Protein AF-A0A453EN58-F1 (afdb_monomer)

InterPro domains:
  IPR001752 Kinesin motor domain [PS50067] (98-154)
  IPR027417 P-loop containing nucleoside triphosphate hydrolase [SSF52540] (59-152)
  IPR027640 Kinesin-like protein [PTHR47972] (46-151)
  IPR031852 Spindle pole body-associated protein Vik1/Cik1, microtubule binding domain [PF16796] (79-151)
  IPR036961 Kinesin motor domain superfamily [G3DSA:3.40.850.10] (40-152)

Mean predicted aligned error: 18.23 Å

Solvent-accessible surface area (backbone atoms only — not comparable to full-atom values): 9858 Å² total; per-residue (Å²): 137,84,81,84,73,52,69,68,59,54,53,58,55,53,65,78,73,59,93,78,70,56,72,69,58,57,52,53,53,49,53,53,50,61,72,69,50,83,80,79,82,85,84,85,83,93,74,92,77,81,88,87,76,90,73,73,66,63,58,52,52,53,50,52,52,50,52,53,50,51,52,52,52,52,52,51,51,52,50,51,51,51,49,55,52,50,51,54,50,49,54,51,44,62,74,67,66,63,89,81,49,73,45,76,48,76,63,76,57,91,89,50,74,85,62,71,84,37,58,51,66,92,55,57,31,41,44,37,37,51,80,48,100,90,40,71,47,79,46,80,39,77,35,47,36,52,54,86,56,76,84,78,85,130

Radius of gyration: 31.26 Å; Cα contacts (8 Å, |Δi|>4): 83; chains: 1; bounding box: 65×45×83 Å

Organism: Aegilops tauschii subsp. strangulata (NCBI:txid200361)

Sequence (154 aa):
GKTMQSLPDTLSSLKGFNKYLTPGWIESVSHILKELTPTKPHKVMEEDTQNVFECHDTELDIKVAKIQDEMVSLGAQLKQKTLQKRESLNNYLDLKGSIRVFCRMRPFNHEESYSSRTMFTLDESNVFLKVAETKTKQYKFDKVFDPCSTQGIS

Structure (mmCIF, N/CA/C/O backbone):
data_AF-A0A453EN58-F1
#
_entry.id   AF-A0A453EN58-F1
#
loop_
_atom_site.group_PDB
_atom_site.id
_atom_site.type_symbol
_atom_site.label_atom_id
_atom_site.label_alt_id
_atom_site.label_comp_id
_atom_site.label_asym_id
_atom_site.label_entity_id
_atom_site.label_seq_id
_atom_site.pdbx_PDB_ins_code
_atom_site.Cartn_x
_atom_site.Cartn_y
_atom_site.Cartn_z
_atom_site.occupancy
_atom_site.B_iso_or_equiv
_atom_site.auth_seq_id
_atom_site.auth_comp_id
_atom_site.auth_asym_id
_atom_site.auth_atom_id
_atom_site.pdbx_PDB_model_num
ATOM 1 N N . GLY A 1 1 ? -5.927 -32.839 36.187 1.00 37.47 1 GLY A N 1
ATOM 2 C CA . GLY A 1 1 ? -6.789 -31.646 36.261 1.00 37.47 1 GLY A CA 1
ATOM 3 C C . GLY A 1 1 ? -6.182 -30.676 37.246 1.00 37.47 1 GLY A C 1
ATOM 4 O O . GLY A 1 1 ? -5.875 -31.095 38.351 1.00 37.47 1 GLY A O 1
ATOM 5 N N . LYS A 1 2 ? -5.932 -29.427 36.843 1.00 46.84 2 LYS A N 1
ATOM 6 C CA . LYS A 1 2 ? -5.497 -28.369 37.765 1.00 46.84 2 LYS A CA 1
ATOM 7 C C . LYS A 1 2 ? -6.765 -27.725 38.328 1.00 46.84 2 LYS A C 1
ATOM 9 O O . LYS A 1 2 ? -7.562 -27.200 37.561 1.00 46.84 2 LYS A O 1
ATOM 14 N N . THR A 1 3 ? -6.986 -27.849 39.632 1.00 52.31 3 THR A N 1
ATOM 15 C CA . THR A 1 3 ? -8.090 -27.207 40.358 1.00 52.31 3 THR A CA 1
ATOM 16 C C . THR A 1 3 ? -8.008 -25.693 40.176 1.00 52.31 3 THR A C 1
ATOM 18 O O . THR A 1 3 ? -6.974 -25.103 40.492 1.00 52.31 3 THR A O 1
ATOM 21 N N . MET A 1 4 ? -9.071 -25.074 39.656 1.00 44.47 4 MET A N 1
ATOM 22 C CA . MET A 1 4 ? -9.197 -23.618 39.595 1.00 44.47 4 MET A CA 1
ATOM 23 C C . MET A 1 4 ? -9.309 -23.089 41.027 1.00 44.47 4 MET A C 1
ATOM 25 O O . MET A 1 4 ? -10.345 -23.240 41.665 1.00 44.47 4 MET A O 1
ATOM 29 N N . GLN A 1 5 ? -8.217 -22.548 41.558 1.00 63.38 5 GLN A N 1
ATOM 30 C CA . GLN A 1 5 ? -8.222 -21.863 42.850 1.00 63.38 5 GLN A CA 1
ATOM 31 C C . GLN A 1 5 ? -9.006 -20.558 42.690 1.00 63.38 5 GLN A C 1
ATOM 33 O O . GLN A 1 5 ? -8.819 -19.847 41.698 1.00 63.38 5 GLN A O 1
ATOM 38 N N . SER A 1 6 ? -9.900 -20.253 43.633 1.00 77.69 6 SER A N 1
ATOM 39 C CA . SER A 1 6 ? -10.634 -18.993 43.595 1.00 77.69 6 SER A CA 1
ATOM 40 C C . SER A 1 6 ? -9.663 -17.827 43.838 1.00 77.69 6 SER A C 1
ATOM 42 O O . SER A 1 6 ? -8.651 -17.960 44.539 1.00 77.69 6 SER A O 1
ATOM 44 N N . LEU A 1 7 ? -9.924 -16.678 43.210 1.00 74.94 7 LEU A N 1
ATOM 45 C CA . LEU A 1 7 ? -9.085 -15.484 43.355 1.00 74.94 7 LEU A CA 1
ATOM 46 C C . LEU A 1 7 ? -8.895 -15.074 44.839 1.00 74.94 7 LEU A C 1
ATOM 48 O O . LEU A 1 7 ? -7.751 -14.806 45.218 1.00 74.94 7 LEU A O 1
ATOM 52 N N . PRO A 1 8 ? -9.933 -15.107 45.706 1.00 78.25 8 PRO A N 1
ATOM 53 C CA . PRO A 1 8 ? -9.776 -14.855 47.142 1.00 78.25 8 PRO A CA 1
ATOM 54 C C . PRO A 1 8 ? -8.807 -15.812 47.852 1.00 78.25 8 PRO A C 1
ATOM 56 O O . PRO A 1 8 ? -8.002 -15.370 48.676 1.00 78.25 8 PRO A O 1
ATOM 59 N N . ASP A 1 9 ? -8.828 -17.102 47.512 1.00 72.31 9 ASP A N 1
ATOM 60 C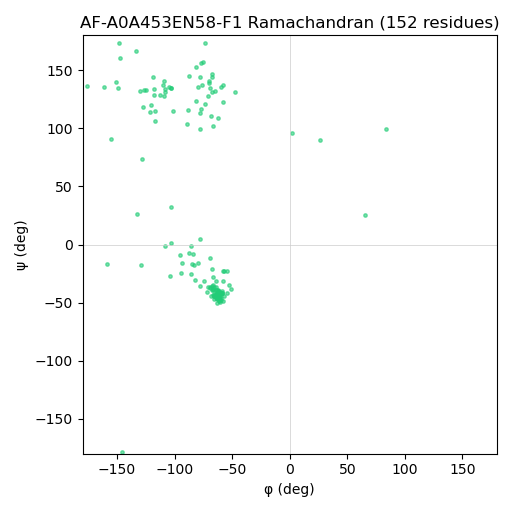 CA . ASP A 1 9 ? -7.943 -18.110 48.119 1.00 72.31 9 ASP A CA 1
ATOM 61 C C . ASP A 1 9 ? -6.483 -17.905 47.690 1.00 72.31 9 ASP A C 1
ATOM 63 O O . ASP A 1 9 ? -5.545 -18.036 48.486 1.00 72.31 9 ASP A O 1
ATOM 67 N N . THR A 1 10 ? -6.292 -17.505 46.430 1.00 78.81 10 THR A N 1
ATOM 68 C CA . THR A 1 10 ? -4.975 -17.196 45.858 1.00 78.81 10 THR A CA 1
ATOM 69 C C . THR A 1 1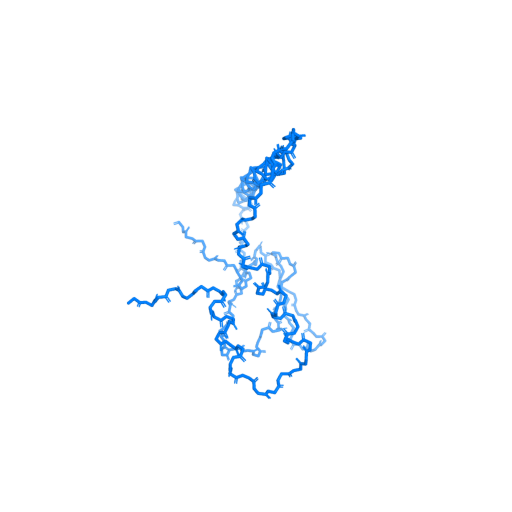0 ? -4.356 -15.972 46.539 1.00 78.81 10 THR A C 1
ATOM 71 O O . THR A 1 10 ? -3.189 -15.999 46.935 1.00 78.81 10 THR A O 1
ATOM 74 N N . LEU A 1 11 ? -5.148 -14.913 46.747 1.00 75.56 11 LEU A N 1
ATOM 75 C CA . LEU A 1 11 ? -4.719 -13.701 47.452 1.00 75.56 11 LEU A CA 1
ATOM 76 C C . LEU A 1 11 ? -4.451 -13.960 48.944 1.00 75.56 11 LEU A C 1
ATOM 78 O O . LEU A 1 11 ? -3.462 -13.467 49.490 1.00 75.56 11 LEU A O 1
ATOM 82 N N . SER A 1 12 ? -5.280 -14.782 49.591 1.00 73.69 12 SER A N 1
ATOM 83 C CA . SER A 1 12 ? -5.099 -15.176 50.996 1.00 73.69 12 SER A CA 1
ATOM 84 C C . SER A 1 12 ? -3.815 -15.981 51.207 1.00 73.69 12 SER A C 1
ATOM 86 O O . SER A 1 12 ? -3.092 -15.754 52.177 1.00 73.69 12 SER A O 1
ATOM 88 N N . SER A 1 13 ? -3.480 -16.863 50.263 1.00 73.75 13 SER A N 1
ATOM 89 C CA . SER A 1 13 ? -2.227 -17.626 50.278 1.00 73.75 13 SER A CA 1
ATOM 90 C C . SER A 1 13 ? -1.008 -16.717 50.090 1.00 73.75 13 SER A C 1
ATOM 92 O O . SER A 1 13 ? -0.003 -16.876 50.782 1.00 73.75 13 SER A O 1
ATOM 94 N N . LEU A 1 14 ? -1.106 -15.710 49.214 1.00 73.44 14 LEU A N 1
ATOM 95 C CA . LEU A 1 14 ? -0.028 -14.756 48.930 1.00 73.44 14 LEU A CA 1
ATOM 96 C C . LEU A 1 14 ? 0.344 -13.889 50.147 1.00 73.44 14 LEU A C 1
ATOM 98 O O . LEU A 1 14 ? 1.518 -13.553 50.326 1.00 73.44 14 LEU A O 1
ATOM 102 N N . LYS A 1 15 ? -0.626 -13.581 51.022 1.00 67.94 15 LYS A N 1
ATOM 103 C CA . LYS A 1 15 ? -0.401 -12.851 52.284 1.00 67.94 15 LYS A CA 1
ATOM 104 C C . LYS A 1 15 ? 0.609 -13.558 53.202 1.00 67.94 15 LYS A C 1
ATOM 106 O O . LYS A 1 15 ? 1.341 -12.886 53.921 1.00 67.94 15 LYS A O 1
ATOM 111 N N . GLY A 1 16 ? 0.678 -14.891 53.167 1.00 65.06 16 GLY A N 1
ATOM 112 C CA . GLY A 1 16 ? 1.574 -15.686 54.019 1.00 65.06 16 GLY A CA 1
ATOM 113 C C . GLY A 1 16 ? 3.035 -15.751 53.553 1.00 65.06 16 GLY A C 1
ATOM 114 O O . GLY A 1 16 ? 3.904 -16.124 54.338 1.00 65.06 16 GLY A O 1
ATOM 115 N N . PHE A 1 17 ? 3.328 -15.386 52.299 1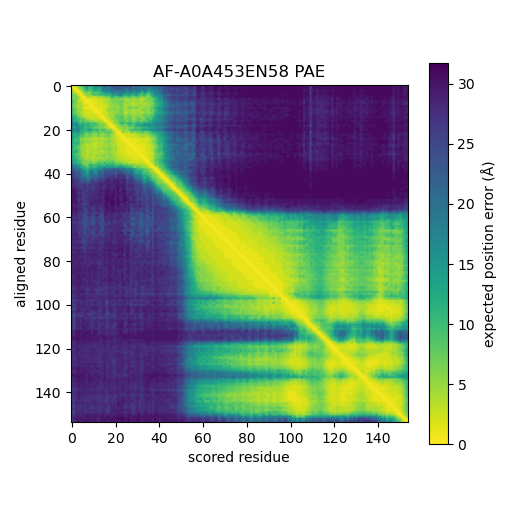.00 65.25 17 PHE A N 1
ATOM 116 C CA . PHE A 1 17 ? 4.650 -15.598 51.693 1.00 65.25 17 PHE A CA 1
ATOM 117 C C . PHE A 1 17 ? 5.609 -14.407 51.801 1.00 65.25 17 PHE A C 1
ATOM 119 O O . PHE A 1 17 ? 6.814 -14.583 51.623 1.00 65.25 17 PHE A O 1
ATOM 126 N N . ASN A 1 18 ? 5.122 -13.207 52.118 1.00 63.22 18 ASN A N 1
ATOM 127 C CA . ASN A 1 18 ? 5.914 -11.989 51.967 1.00 63.22 18 ASN A CA 1
ATOM 128 C C . ASN A 1 18 ? 6.175 -11.278 53.300 1.00 63.22 18 ASN A C 1
ATOM 130 O O . ASN A 1 18 ? 5.311 -10.615 53.865 1.00 63.22 18 ASN A O 1
ATOM 134 N N . LYS A 1 19 ? 7.420 -11.385 53.774 1.00 62.88 19 LYS A N 1
ATOM 135 C CA . LYS A 1 19 ? 7.885 -10.843 55.062 1.00 62.88 19 LYS A CA 1
ATOM 136 C C . LYS A 1 19 ? 8.333 -9.369 55.000 1.00 62.88 19 LYS A C 1
ATOM 138 O O . LYS A 1 19 ? 8.721 -8.825 56.026 1.00 62.88 19 LYS A O 1
ATOM 143 N N . TYR A 1 20 ? 8.292 -8.730 53.823 1.00 64.75 20 TYR A N 1
ATOM 144 C CA . TYR A 1 20 ? 8.903 -7.408 53.567 1.00 64.75 20 TYR A CA 1
ATOM 145 C C . TYR A 1 20 ? 7.985 -6.414 52.836 1.00 64.75 20 TYR A C 1
ATOM 147 O O . TYR A 1 20 ? 8.453 -5.539 52.111 1.00 64.75 20 TYR A O 1
ATOM 155 N N . LEU A 1 21 ? 6.669 -6.560 52.971 1.00 71.00 21 LEU A N 1
ATOM 156 C CA . LEU A 1 21 ? 5.719 -5.682 52.286 1.00 71.00 21 LEU A CA 1
ATOM 157 C C . LEU A 1 21 ? 5.591 -4.327 52.977 1.00 71.00 21 LEU A C 1
ATOM 159 O O . LEU A 1 21 ? 5.600 -4.232 54.204 1.00 71.00 21 LEU A O 1
ATOM 163 N N . THR A 1 22 ? 5.410 -3.279 52.174 1.00 75.50 22 THR A N 1
ATOM 164 C CA . THR A 1 22 ? 5.040 -1.958 52.676 1.00 75.50 22 THR A CA 1
ATOM 165 C C . THR A 1 22 ? 3.612 -1.997 53.243 1.00 75.50 22 THR A C 1
ATOM 167 O O . THR A 1 22 ? 2.747 -2.672 52.675 1.00 75.50 22 THR A O 1
ATOM 170 N N . PRO A 1 23 ? 3.316 -1.257 54.329 1.00 72.56 23 PRO A N 1
ATOM 171 C CA . PRO A 1 23 ? 1.980 -1.224 54.934 1.00 72.56 23 PRO A CA 1
ATOM 172 C C . PRO A 1 23 ? 0.856 -0.903 53.934 1.00 72.56 23 PRO A C 1
ATOM 174 O O . PRO A 1 23 ? -0.217 -1.494 54.001 1.00 72.56 23 PRO A O 1
ATOM 177 N N . GLY A 1 24 ? 1.128 -0.047 52.940 1.00 75.94 24 GLY A N 1
ATOM 178 C CA . GLY A 1 24 ? 0.154 0.322 51.905 1.00 75.94 24 GLY A CA 1
ATOM 179 C C . GLY A 1 24 ? -0.247 -0.821 50.962 1.00 75.94 24 GLY A C 1
ATOM 180 O O . GLY A 1 24 ? -1.374 -0.841 50.466 1.00 75.94 24 GLY A O 1
ATOM 181 N N . TRP A 1 25 ? 0.628 -1.808 50.740 1.00 81.25 25 TRP A N 1
ATOM 182 C CA . TRP A 1 25 ? 0.275 -2.987 49.944 1.00 81.25 25 TRP A CA 1
ATOM 183 C C . TRP A 1 25 ? -0.691 -3.901 50.704 1.00 81.25 25 TRP A C 1
ATOM 185 O O . TRP A 1 25 ? -1.659 -4.396 50.130 1.00 81.25 25 TRP A O 1
ATOM 195 N N . ILE A 1 26 ? -0.464 -4.078 52.009 1.00 79.81 26 ILE A N 1
ATOM 196 C CA . ILE A 1 26 ? -1.323 -4.893 52.881 1.00 79.81 26 ILE A CA 1
ATOM 197 C C . ILE A 1 26 ? -2.725 -4.278 52.971 1.00 79.81 26 ILE A C 1
ATOM 199 O O 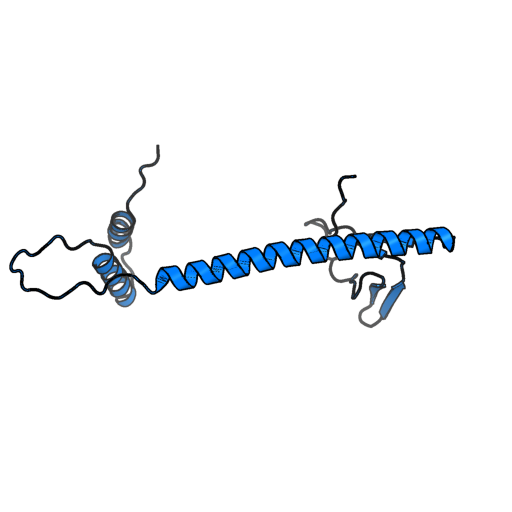. ILE A 1 26 ? -3.712 -5.005 52.848 1.00 79.81 26 ILE A O 1
ATOM 203 N N . GLU A 1 27 ? -2.807 -2.953 53.121 1.00 78.88 27 GLU A N 1
ATOM 204 C CA . GLU A 1 27 ? -4.068 -2.200 53.143 1.00 78.88 27 GLU A CA 1
ATOM 205 C C . GLU A 1 27 ? -4.869 -2.412 51.848 1.00 78.88 27 GLU A C 1
ATOM 207 O O . GLU A 1 27 ? -6.043 -2.784 51.877 1.00 78.88 27 GLU A O 1
ATOM 212 N N . SER A 1 28 ? -4.200 -2.272 50.700 1.00 81.06 28 SER A N 1
ATOM 213 C CA . SER A 1 28 ? -4.824 -2.398 49.378 1.00 81.06 28 SER A CA 1
ATOM 214 C C . SER A 1 28 ? -5.363 -3.809 49.126 1.00 81.06 28 SER A C 1
ATOM 216 O O . SER A 1 28 ? -6.493 -3.981 48.675 1.00 81.06 28 SER A O 1
ATOM 218 N N . VAL A 1 29 ? -4.583 -4.839 49.461 1.00 82.50 29 VAL A N 1
ATOM 219 C CA . VAL A 1 29 ? -5.005 -6.240 49.301 1.00 82.50 29 VAL A CA 1
ATOM 220 C C . VAL A 1 29 ? -6.147 -6.591 50.262 1.00 82.50 29 VAL A C 1
ATOM 222 O O . VAL A 1 29 ? -7.057 -7.326 49.884 1.00 82.50 29 VAL A O 1
ATOM 225 N N . SER A 1 30 ? -6.141 -6.038 51.480 1.00 79.69 30 SER A N 1
ATOM 226 C CA . SER A 1 30 ? -7.231 -6.199 52.453 1.00 79.69 30 SER A CA 1
ATOM 227 C C . SER A 1 30 ? -8.547 -5.603 51.943 1.00 79.69 30 SER A C 1
ATOM 229 O O . SER A 1 30 ? -9.593 -6.245 52.047 1.00 79.69 30 SER A O 1
ATOM 231 N N . HIS A 1 31 ? -8.496 -4.414 51.332 1.00 82.19 31 HIS A N 1
ATOM 232 C CA . HIS A 1 31 ? -9.670 -3.766 50.745 1.00 82.19 31 HIS A CA 1
ATOM 233 C C . HIS A 1 31 ? -10.281 -4.613 49.623 1.00 82.19 31 HIS A C 1
ATOM 235 O O . HIS A 1 31 ? -11.483 -4.862 49.616 1.00 82.19 31 HIS A O 1
ATOM 241 N N . ILE A 1 32 ? -9.440 -5.137 48.727 1.00 84.50 32 ILE A N 1
ATOM 242 C CA . ILE A 1 32 ? -9.871 -6.009 47.625 1.00 84.50 32 ILE A CA 1
ATOM 243 C C . ILE A 1 32 ? -10.499 -7.300 48.163 1.00 84.50 32 ILE A C 1
ATOM 245 O O . ILE A 1 32 ? -11.561 -7.708 47.704 1.00 84.50 32 ILE A O 1
ATOM 249 N N . LEU A 1 33 ? -9.884 -7.937 49.166 1.00 81.88 33 LEU A N 1
ATOM 250 C CA . LEU A 1 33 ? -10.451 -9.130 49.803 1.00 81.88 33 LEU A CA 1
ATOM 251 C C . LEU A 1 33 ? -11.835 -8.851 50.402 1.00 81.88 33 LEU A C 1
ATOM 253 O O . LEU A 1 33 ? -12.737 -9.665 50.233 1.00 81.88 33 LEU A O 1
ATOM 257 N N . LYS A 1 34 ? -12.009 -7.697 51.054 1.00 79.62 34 LYS A N 1
ATOM 258 C CA . LYS A 1 34 ? -13.277 -7.288 51.668 1.00 79.62 34 LYS A CA 1
ATOM 259 C C . LYS A 1 34 ? -14.385 -7.042 50.639 1.00 79.62 34 LYS A C 1
ATOM 261 O O . LYS A 1 34 ? -15.532 -7.382 50.910 1.00 79.62 34 LYS A O 1
ATOM 266 N N . GLU A 1 35 ? -14.054 -6.490 49.473 1.00 80.25 35 GLU A N 1
ATOM 267 C CA . GLU A 1 35 ? -15.026 -6.296 48.386 1.00 80.25 35 GLU A CA 1
ATOM 268 C C . GLU A 1 35 ? -15.394 -7.597 47.668 1.00 80.25 35 GLU A C 1
ATOM 270 O O . GLU A 1 35 ? -16.523 -7.759 47.214 1.00 80.25 35 GLU A O 1
ATOM 275 N N . LEU A 1 36 ? -14.456 -8.543 47.587 1.00 72.94 36 LEU A N 1
ATOM 276 C CA . LEU A 1 36 ? -14.673 -9.816 46.902 1.00 72.94 36 LEU A CA 1
ATOM 277 C C . LEU A 1 36 ? -15.391 -10.864 47.765 1.00 72.94 36 LEU A C 1
ATOM 279 O O . LEU A 1 36 ? -15.907 -11.837 47.216 1.00 72.94 36 LEU A O 1
ATOM 283 N N . THR A 1 37 ? -15.436 -10.715 49.095 1.00 66.94 37 THR A N 1
ATOM 284 C CA . THR A 1 37 ? -16.208 -11.621 49.959 1.00 66.94 37 THR A CA 1
ATOM 285 C C . THR A 1 37 ? -17.702 -11.292 49.901 1.00 66.94 37 THR A C 1
ATOM 287 O O . THR A 1 37 ? -18.093 -10.220 50.366 1.00 66.94 37 THR A O 1
ATOM 290 N N . PRO A 1 38 ? -18.572 -12.199 49.414 1.00 53.94 38 PRO A N 1
ATOM 291 C CA . PRO A 1 38 ? -20.009 -11.970 49.444 1.00 53.94 38 PRO A CA 1
ATOM 292 C C . PRO A 1 38 ? -20.487 -12.014 50.898 1.00 53.94 38 PRO A C 1
ATOM 294 O O . PRO A 1 38 ? -20.495 -13.073 51.533 1.00 53.94 38 PRO A O 1
ATOM 297 N N . THR A 1 39 ? -20.892 -10.868 51.435 1.00 45.88 39 THR A N 1
ATOM 298 C CA . THR A 1 39 ? -21.559 -10.781 52.736 1.00 45.88 39 THR A CA 1
ATOM 299 C C . THR A 1 39 ? -22.885 -11.544 52.664 1.00 45.88 39 THR A C 1
ATOM 301 O O . THR A 1 39 ? -23.823 -11.126 51.990 1.00 45.88 39 THR A O 1
ATOM 304 N N . LYS A 1 40 ? -22.970 -12.697 53.338 1.00 40.34 40 LYS A N 1
ATOM 305 C CA . LYS A 1 40 ? -24.236 -13.407 53.590 1.00 40.34 40 LYS A CA 1
ATOM 306 C C . LYS A 1 40 ? -25.047 -12.693 54.691 1.00 40.34 40 LYS A C 1
ATOM 308 O O . LYS A 1 40 ? -24.479 -11.935 55.472 1.00 40.34 40 LYS A O 1
ATOM 313 N N . PRO A 1 41 ? -26.377 -12.891 54.728 1.00 39.16 41 PRO A N 1
ATOM 314 C CA . PRO A 1 41 ? -27.346 -11.827 54.953 1.00 39.16 41 PRO A CA 1
ATOM 315 C C . PRO A 1 41 ? -27.633 -11.576 56.431 1.00 39.16 41 PRO A C 1
ATOM 317 O O . PRO A 1 41 ? -27.776 -12.512 57.219 1.00 39.16 41 PRO A O 1
ATOM 320 N N . HIS A 1 42 ? -27.855 -10.310 56.774 1.00 33.62 42 HIS A N 1
ATOM 321 C CA . HIS A 1 42 ? -28.598 -9.952 57.973 1.00 33.62 42 HIS A CA 1
ATOM 322 C C . HIS A 1 42 ? -30.091 -9.866 57.596 1.00 33.62 42 HIS A C 1
ATOM 324 O O . HIS A 1 42 ? -30.510 -8.930 56.926 1.00 33.62 42 HIS A O 1
ATOM 330 N N . LYS A 1 43 ? -30.889 -10.878 57.969 1.00 36.88 43 LYS A N 1
ATOM 331 C CA . LYS A 1 43 ? -32.350 -10.732 58.166 1.00 36.88 43 LYS A CA 1
ATOM 332 C C . LYS A 1 43 ? -32.532 -9.873 59.436 1.00 36.88 43 LYS A C 1
ATOM 334 O O . LYS A 1 43 ? -31.760 -10.088 60.366 1.00 36.88 43 LYS A O 1
ATOM 339 N N . VAL A 1 44 ? -33.448 -8.916 59.604 1.00 27.47 44 VAL A N 1
ATOM 340 C CA . VAL A 1 44 ? -34.889 -8.757 59.291 1.00 27.47 44 VAL A CA 1
ATOM 341 C C . VAL A 1 44 ? -35.138 -7.223 59.346 1.00 27.47 44 VAL A C 1
ATOM 343 O O . VAL A 1 44 ? -34.556 -6.584 60.216 1.00 27.47 44 VAL A O 1
ATOM 346 N N . MET A 1 45 ? -35.8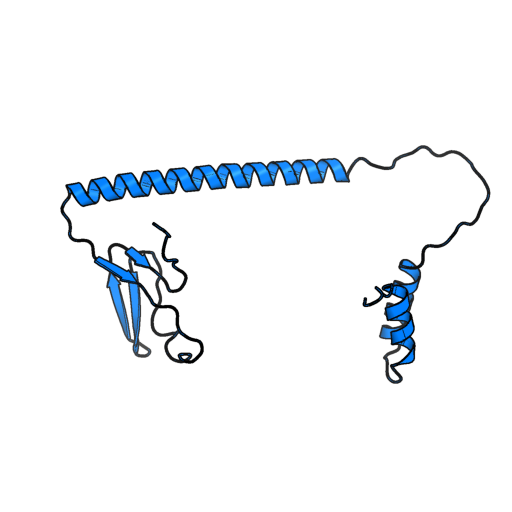52 -6.544 58.439 1.00 31.94 45 MET A N 1
ATOM 347 C CA . MET A 1 45 ? -37.319 -6.399 58.399 1.00 31.94 45 MET A CA 1
ATOM 348 C C . MET A 1 45 ? -37.704 -5.621 57.122 1.00 31.94 45 MET A C 1
ATOM 350 O O . MET A 1 45 ? -37.027 -4.657 56.771 1.00 31.94 45 MET A O 1
ATOM 354 N N . GLU A 1 46 ? -38.746 -6.082 56.430 1.00 42.97 46 GLU A N 1
ATOM 355 C CA . GLU A 1 46 ? -39.345 -5.466 55.238 1.00 42.97 46 GLU A CA 1
ATOM 356 C C . GLU A 1 46 ? -40.022 -4.136 55.583 1.00 42.97 46 GLU A C 1
ATOM 358 O O . GLU A 1 46 ? -40.851 -4.090 56.489 1.00 42.97 46 GLU A O 1
ATOM 363 N N . GLU A 1 47 ? -39.731 -3.088 54.814 1.00 30.45 47 GLU A N 1
ATOM 364 C CA . GLU A 1 47 ? -40.730 -2.074 54.485 1.00 30.45 47 GLU A CA 1
ATOM 365 C C . GLU A 1 47 ? -40.429 -1.497 53.096 1.00 30.45 47 GLU A C 1
ATOM 367 O O . GLU A 1 47 ? -39.277 -1.259 52.726 1.00 30.45 47 GLU A O 1
ATOM 372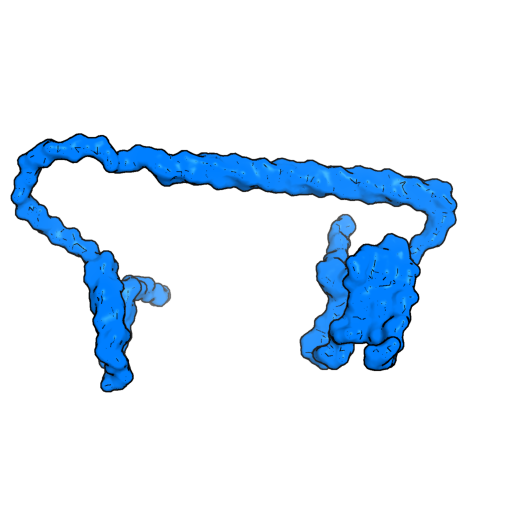 N N . ASP A 1 48 ? -41.496 -1.385 52.314 1.00 41.88 48 ASP A N 1
ATOM 373 C CA . ASP A 1 48 ? -41.545 -1.116 50.884 1.00 41.88 48 ASP A CA 1
ATOM 374 C C . ASP A 1 48 ? -40.657 0.041 50.415 1.00 41.88 48 ASP A C 1
ATOM 376 O O . ASP A 1 48 ? -40.760 1.168 50.889 1.00 41.88 48 ASP A O 1
ATOM 380 N N . THR A 1 49 ? -39.873 -0.198 49.364 1.00 35.75 49 THR A N 1
ATOM 381 C CA . THR A 1 49 ? -39.606 0.825 48.341 1.00 35.75 49 THR A CA 1
ATOM 382 C C . THR A 1 49 ? -39.238 0.158 47.019 1.00 35.75 49 THR A C 1
ATOM 384 O O . THR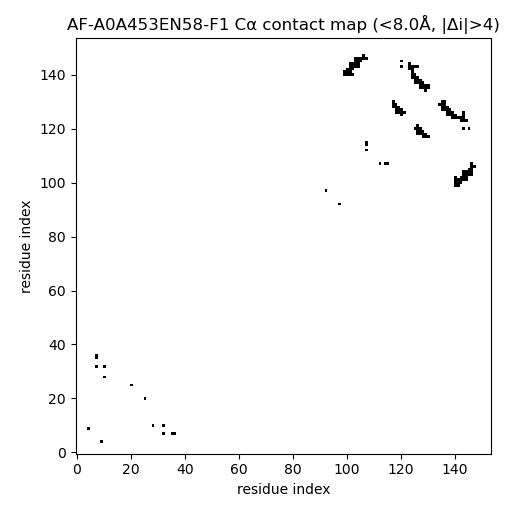 A 1 49 ? -38.093 -0.177 46.736 1.00 35.75 49 THR A O 1
ATOM 387 N N . GLN A 1 50 ? -40.282 -0.068 46.225 1.00 38.44 50 GLN A N 1
ATOM 388 C CA . GLN A 1 50 ? -40.346 0.199 44.790 1.00 38.44 50 GLN A CA 1
ATOM 389 C C . GLN A 1 50 ? -39.000 0.196 44.032 1.00 38.44 50 GLN A C 1
ATOM 391 O O . GLN A 1 50 ? -38.349 1.221 43.847 1.00 38.44 50 GLN A O 1
ATOM 396 N N . ASN A 1 51 ? -38.647 -0.992 43.550 1.00 44.84 51 ASN A N 1
ATOM 397 C CA . ASN A 1 51 ? -38.065 -1.278 42.240 1.00 44.84 51 ASN A CA 1
ATOM 398 C C . ASN A 1 51 ? -37.785 -0.051 41.332 1.00 44.84 51 ASN A C 1
ATOM 400 O O . ASN A 1 51 ? -38.658 0.397 40.587 1.00 44.84 51 ASN A O 1
ATOM 404 N N . VAL A 1 52 ? -36.542 0.438 41.360 1.00 43.78 52 VAL A N 1
ATOM 405 C CA . VAL A 1 52 ? -35.901 1.172 40.256 1.00 43.78 52 VAL A CA 1
ATOM 406 C C . VAL A 1 52 ? -34.560 0.487 40.005 1.00 43.78 52 VAL A C 1
ATOM 408 O O . VAL A 1 52 ? -33.504 0.963 40.415 1.00 43.78 52 VAL A O 1
ATOM 411 N N . PHE A 1 53 ? -34.602 -0.696 39.403 1.00 53.34 53 PHE A N 1
ATOM 412 C CA . PHE A 1 53 ? -33.410 -1.381 38.917 1.00 53.34 53 PHE A CA 1
ATOM 413 C C . PHE A 1 53 ? -33.674 -1.794 37.466 1.00 53.34 53 PHE A C 1
ATOM 415 O O . PHE A 1 53 ? -34.733 -2.337 37.176 1.00 53.34 53 PHE A O 1
ATOM 422 N N . GLU A 1 54 ? -32.710 -1.504 36.588 1.00 52.56 54 GLU A N 1
ATOM 423 C CA . GLU A 1 54 ? -32.651 -1.853 35.154 1.00 52.56 54 GLU A CA 1
ATOM 424 C C . GLU A 1 54 ? -33.382 -0.923 34.163 1.00 52.56 54 GLU A C 1
ATOM 426 O O . GLU A 1 54 ? -34.572 -1.051 33.896 1.00 52.56 54 GLU A O 1
ATOM 431 N N . CYS A 1 55 ? -32.620 -0.024 33.521 1.00 47.84 55 CYS A N 1
ATOM 432 C CA . CYS A 1 55 ? -32.956 0.493 32.178 1.00 47.84 55 CYS A CA 1
ATOM 433 C C . CYS A 1 55 ? -31.748 1.087 31.417 1.00 47.84 55 CYS A C 1
ATOM 435 O O . CYS A 1 55 ? -31.829 1.282 30.207 1.00 47.84 55 CYS A O 1
ATOM 437 N N . HIS A 1 56 ? -30.627 1.401 32.079 1.00 52.62 56 HIS A N 1
ATOM 438 C CA . HIS A 1 56 ? -29.561 2.183 31.436 1.00 52.62 56 HIS A CA 1
ATOM 439 C C . HIS A 1 56 ? -28.544 1.369 30.612 1.00 52.62 56 HIS A C 1
ATOM 441 O O . HIS A 1 56 ? -27.971 1.921 29.672 1.00 52.62 56 HIS A O 1
ATOM 447 N N . ASP A 1 57 ? -28.348 0.082 30.915 1.00 57.03 57 ASP A N 1
ATOM 448 C CA . ASP A 1 57 ? -27.347 -0.759 30.233 1.00 57.03 57 ASP A CA 1
ATOM 449 C C . ASP A 1 57 ? -27.818 -1.241 28.851 1.00 57.03 57 ASP A C 1
ATOM 451 O O . ASP A 1 57 ? -27.059 -1.245 27.882 1.00 57.03 57 ASP A O 1
ATOM 455 N N . THR A 1 58 ? -29.110 -1.533 28.705 1.00 74.88 58 THR A N 1
ATOM 456 C CA . THR A 1 58 ? -29.698 -2.026 27.451 1.00 74.88 58 THR A CA 1
ATOM 457 C C . THR A 1 58 ? -29.665 -0.998 26.322 1.00 74.88 58 THR A C 1
ATOM 459 O O . THR A 1 58 ? -29.463 -1.363 25.165 1.00 74.88 58 THR A O 1
ATOM 462 N N . GLU A 1 59 ? -29.827 0.295 26.614 1.00 86.75 59 GLU A N 1
ATOM 463 C CA . GLU A 1 59 ? -29.772 1.338 25.582 1.00 86.75 59 GLU A CA 1
ATOM 464 C C . GLU A 1 59 ? -28.355 1.516 25.012 1.00 86.75 59 GLU A C 1
ATOM 466 O O . GLU A 1 59 ? -28.187 1.751 23.809 1.00 86.75 59 GLU A O 1
ATOM 471 N N . LEU A 1 60 ? -27.330 1.395 25.860 1.00 88.62 60 LEU A N 1
ATOM 472 C CA . LEU A 1 60 ? -25.939 1.498 25.432 1.00 88.62 60 LEU A CA 1
ATOM 473 C C . LEU A 1 60 ? -25.554 0.308 24.546 1.00 88.62 60 LEU A C 1
ATOM 475 O O . LEU A 1 60 ? -24.993 0.513 23.468 1.00 88.62 60 LEU A O 1
ATOM 479 N N . ASP A 1 61 ? -25.942 -0.904 24.939 1.00 91.06 61 ASP A N 1
ATOM 480 C CA . ASP A 1 61 ? -25.691 -2.121 24.164 1.00 91.06 61 ASP A CA 1
ATOM 481 C C . ASP A 1 61 ? -26.373 -2.087 22.788 1.00 91.06 61 ASP A C 1
ATOM 483 O O . ASP A 1 61 ? -25.766 -2.454 21.778 1.00 91.06 61 ASP A O 1
ATOM 487 N N . ILE A 1 62 ? -27.601 -1.559 22.706 1.00 92.69 62 ILE A N 1
ATOM 488 C CA . ILE A 1 62 ? -28.313 -1.367 21.431 1.00 92.69 62 ILE A CA 1
ATOM 489 C C . ILE A 1 62 ? -27.558 -0.388 20.519 1.00 92.69 62 ILE A C 1
ATOM 491 O O . ILE A 1 62 ? -27.428 -0.629 19.315 1.00 92.69 62 ILE A O 1
ATOM 495 N N . LYS A 1 63 ? -27.031 0.714 21.069 1.00 95.06 63 LYS A N 1
ATOM 496 C CA . LYS A 1 63 ? -26.245 1.691 20.296 1.00 95.06 63 LYS A CA 1
ATOM 497 C C . LYS A 1 63 ? -24.930 1.093 19.802 1.00 95.06 63 LYS A C 1
ATOM 499 O O . LYS A 1 63 ? -24.580 1.297 18.641 1.00 95.06 63 LYS A O 1
ATOM 504 N N . VAL A 1 64 ? -24.230 0.332 20.645 1.00 95.81 64 VAL A N 1
ATOM 505 C CA . VAL A 1 64 ? -22.992 -0.368 20.267 1.00 95.81 64 VAL A CA 1
ATOM 506 C C . VAL A 1 64 ? -23.263 -1.375 19.149 1.00 95.81 64 VAL A C 1
ATOM 508 O O . VAL A 1 64 ? -22.551 -1.370 18.145 1.00 95.81 64 VAL A O 1
ATOM 511 N N . ALA A 1 65 ? -24.325 -2.177 19.267 1.00 94.88 65 ALA A N 1
ATOM 512 C CA . ALA A 1 65 ? -24.713 -3.137 18.237 1.00 94.88 65 ALA A CA 1
ATOM 513 C C . ALA A 1 65 ? -25.020 -2.453 16.896 1.00 94.88 65 ALA A C 1
ATOM 515 O O . ALA A 1 65 ? -24.559 -2.904 15.847 1.00 94.88 65 ALA A O 1
ATOM 516 N N . LYS A 1 66 ? -25.735 -1.323 16.927 1.00 96.50 66 LYS A N 1
ATOM 517 C CA . LYS A 1 66 ? -26.036 -0.539 15.725 1.00 96.50 66 LYS A CA 1
ATOM 518 C C . LYS A 1 66 ? -24.772 0.013 15.058 1.00 96.50 66 LYS A C 1
ATOM 520 O O . LYS A 1 66 ? -24.617 -0.121 13.850 1.00 96.50 66 LYS A O 1
ATOM 525 N N . ILE A 1 67 ? -23.855 0.600 15.830 1.00 96.75 67 ILE A N 1
ATOM 526 C CA . ILE A 1 67 ? -22.582 1.120 15.301 1.00 96.75 67 ILE A CA 1
ATOM 527 C C . ILE A 1 67 ? -21.750 -0.013 14.692 1.00 96.75 67 ILE A C 1
ATOM 529 O O . ILE A 1 67 ? -21.140 0.159 13.638 1.00 96.75 67 ILE A O 1
ATOM 533 N N . GLN A 1 68 ? -21.736 -1.180 15.335 1.00 97.19 68 GLN A N 1
ATOM 534 C CA . GLN A 1 68 ? -21.022 -2.348 14.836 1.00 97.19 68 GLN A CA 1
ATOM 535 C C . GLN A 1 68 ? -21.587 -2.829 13.490 1.00 97.19 68 GLN A C 1
ATOM 537 O O . GLN A 1 68 ? -20.807 -3.138 12.586 1.00 97.19 68 GLN A O 1
ATOM 542 N N . ASP A 1 69 ? -22.914 -2.855 13.340 1.00 97.06 69 ASP A N 1
ATOM 543 C CA . ASP A 1 69 ? -23.583 -3.194 12.078 1.00 97.06 69 ASP A CA 1
ATOM 544 C C . ASP A 1 69 ? -23.275 -2.168 10.976 1.00 97.06 69 ASP A C 1
ATOM 546 O O . ASP A 1 69 ? -22.851 -2.532 9.875 1.00 97.06 69 ASP A O 1
ATOM 550 N N . GLU A 1 70 ? -23.360 -0.873 11.294 1.00 97.56 70 GLU A N 1
ATOM 551 C CA . GLU A 1 70 ? -22.983 0.201 10.370 1.00 97.56 70 GLU A CA 1
ATOM 552 C C . GLU A 1 70 ? -21.515 0.081 9.936 1.00 97.56 70 GLU A C 1
ATOM 554 O O . GLU A 1 70 ? -21.209 0.208 8.749 1.00 97.56 70 GLU A O 1
ATOM 559 N N . MET A 1 71 ? -20.601 -0.239 10.858 1.00 97.62 71 MET A N 1
ATOM 560 C CA . MET A 1 71 ? -19.183 -0.440 10.550 1.00 97.62 71 MET A CA 1
ATOM 561 C C . MET A 1 71 ? -18.967 -1.624 9.599 1.00 97.62 71 MET A C 1
ATOM 563 O O . MET A 1 71 ? -18.167 -1.529 8.664 1.00 97.62 71 MET A O 1
ATOM 567 N N . VAL A 1 72 ? -19.688 -2.732 9.800 1.00 97.75 72 VAL A N 1
ATOM 568 C CA . VAL A 1 72 ? -19.629 -3.901 8.909 1.00 97.75 72 VAL A CA 1
ATOM 569 C C . VAL A 1 72 ? -20.176 -3.551 7.525 1.00 97.75 72 VAL A C 1
ATOM 571 O O . VAL A 1 72 ? -19.520 -3.834 6.518 1.00 97.75 72 VAL A O 1
ATOM 574 N N . SER A 1 73 ? -21.334 -2.892 7.467 1.00 97.81 73 SER A N 1
ATOM 575 C CA . SER A 1 73 ? -21.974 -2.465 6.220 1.00 97.81 73 SER A CA 1
ATOM 576 C C . SER A 1 73 ? -21.088 -1.503 5.425 1.00 97.81 73 SER A C 1
ATOM 578 O O . SER A 1 73 ? -20.812 -1.733 4.244 1.00 97.81 73 SER A O 1
ATOM 580 N N . LEU A 1 74 ? -20.560 -0.462 6.072 1.00 97.75 74 LEU A N 1
ATOM 581 C CA . LEU A 1 74 ? -19.643 0.493 5.448 1.00 97.75 74 LEU A CA 1
ATOM 582 C C . LEU A 1 74 ? -18.350 -0.187 4.992 1.00 97.75 74 LEU A C 1
ATOM 584 O O . LEU A 1 74 ? -17.869 0.074 3.886 1.00 97.75 74 LEU A O 1
ATOM 588 N N . GLY A 1 75 ? -17.815 -1.111 5.793 1.00 97.81 75 GLY A N 1
ATOM 589 C CA . GLY A 1 75 ? -16.658 -1.918 5.420 1.00 97.81 75 GLY A CA 1
ATOM 590 C C . GLY A 1 75 ? -16.903 -2.751 4.158 1.00 97.81 75 GLY A C 1
ATOM 591 O O . GLY A 1 75 ? -16.039 -2.810 3.278 1.00 97.81 75 GLY A O 1
ATOM 592 N N . ALA A 1 76 ? -18.081 -3.363 4.023 1.00 97.19 76 ALA A N 1
ATOM 593 C CA . ALA A 1 76 ? -18.463 -4.117 2.829 1.00 97.19 76 ALA A CA 1
ATOM 594 C C . ALA A 1 76 ? -18.591 -3.210 1.593 1.00 97.19 76 ALA A C 1
ATOM 596 O O . ALA A 1 76 ? -18.041 -3.527 0.534 1.00 97.19 76 ALA A O 1
ATOM 597 N N . GLN A 1 77 ? -19.234 -2.049 1.739 1.00 97.75 77 GLN A N 1
ATOM 598 C CA . GLN A 1 77 ? -19.371 -1.069 0.658 1.00 97.75 77 GLN A CA 1
ATOM 599 C C . GLN A 1 77 ? -18.008 -0.548 0.183 1.00 97.75 77 GLN A C 1
ATOM 601 O O . GLN A 1 77 ? -17.752 -0.485 -1.022 1.00 97.75 77 GLN A O 1
ATOM 606 N N . LEU A 1 78 ? -17.094 -0.236 1.107 1.00 97.62 78 LEU A N 1
ATOM 607 C CA . LEU A 1 78 ? -15.743 0.214 0.772 1.00 97.62 78 LEU A CA 1
ATOM 608 C C . LEU A 1 78 ? -14.964 -0.855 -0.006 1.00 97.62 78 LEU A C 1
ATOM 610 O O . LEU A 1 78 ? -14.308 -0.538 -1.004 1.00 97.62 78 LEU A O 1
ATOM 614 N N . LYS A 1 79 ? -15.063 -2.126 0.406 1.00 96.12 79 LYS A N 1
ATOM 615 C CA . LYS A 1 79 ? -14.452 -3.253 -0.317 1.00 96.12 79 LYS A CA 1
ATOM 616 C C . LYS A 1 79 ? -15.000 -3.356 -1.737 1.00 96.12 79 LYS A C 1
ATOM 618 O O . LYS A 1 79 ? -14.217 -3.421 -2.682 1.00 96.12 79 LYS A O 1
ATOM 623 N N . GLN A 1 80 ? -16.321 -3.292 -1.903 1.00 97.56 80 GLN A N 1
ATOM 624 C CA . GLN A 1 80 ? -16.956 -3.344 -3.219 1.00 97.56 80 GLN A CA 1
ATOM 625 C C . GLN A 1 80 ? -16.498 -2.191 -4.122 1.00 97.56 80 GLN A C 1
ATOM 627 O O . GLN A 1 80 ? -16.119 -2.417 -5.270 1.00 97.56 80 GLN A O 1
ATOM 632 N N . LYS A 1 81 ? -16.467 -0.957 -3.605 1.00 97.12 81 LYS A N 1
ATOM 633 C CA . LYS A 1 81 ? -15.990 0.211 -4.363 1.00 97.12 81 LYS A CA 1
ATOM 634 C C . LYS A 1 81 ? -14.517 0.091 -4.741 1.00 97.12 81 LYS A C 1
ATOM 636 O O . LYS A 1 81 ? -14.140 0.442 -5.858 1.00 97.12 81 LYS A O 1
ATOM 641 N N . THR A 1 82 ? -13.693 -0.443 -3.845 1.00 94.06 82 THR A N 1
ATOM 642 C CA . THR A 1 82 ? -12.270 -0.686 -4.109 1.00 94.06 82 THR A CA 1
ATOM 643 C C . THR A 1 82 ? -12.077 -1.712 -5.227 1.00 94.06 82 THR A C 1
ATOM 645 O O . THR A 1 82 ? -11.254 -1.492 -6.117 1.00 94.06 82 THR A O 1
ATOM 648 N N . LEU A 1 83 ? -12.870 -2.790 -5.237 1.00 94.56 83 LEU A N 1
ATOM 649 C CA . LEU A 1 83 ? -12.851 -3.794 -6.305 1.00 94.56 83 LEU A CA 1
ATOM 650 C C . LEU A 1 83 ? -13.261 -3.196 -7.655 1.00 94.56 83 LEU A C 1
ATOM 652 O O . LEU A 1 83 ? -12.497 -3.302 -8.612 1.00 94.56 83 LEU A O 1
ATOM 656 N N . GLN A 1 84 ? -14.388 -2.480 -7.707 1.00 96.88 84 GLN A N 1
ATOM 657 C CA . GLN A 1 84 ? -14.875 -1.828 -8.932 1.00 96.88 84 GLN A CA 1
ATOM 658 C C . GLN A 1 84 ? -13.864 -0.822 -9.498 1.00 96.88 84 GLN A C 1
ATOM 660 O O . GLN A 1 84 ? -13.630 -0.768 -10.708 1.00 96.88 84 GLN A O 1
ATOM 665 N N . LYS A 1 85 ? -13.229 -0.035 -8.618 1.00 95.50 85 LYS A N 1
ATOM 666 C CA . LYS A 1 85 ? -12.166 0.902 -8.996 1.00 95.50 85 LYS A CA 1
ATOM 667 C C . LYS A 1 85 ? -10.976 0.163 -9.609 1.00 95.50 85 LYS A C 1
ATOM 669 O O . LYS A 1 85 ? -10.466 0.592 -10.641 1.00 95.50 85 LYS A O 1
ATOM 674 N N . ARG A 1 86 ? -10.538 -0.935 -8.985 1.00 91.81 86 ARG A N 1
ATOM 675 C CA . ARG A 1 86 ? -9.413 -1.750 -9.464 1.00 91.81 86 ARG A CA 1
ATOM 676 C C . ARG A 1 86 ? -9.709 -2.369 -10.830 1.00 91.81 86 ARG A C 1
ATOM 678 O O . ARG A 1 86 ? -8.865 -2.294 -11.712 1.00 91.81 86 ARG A O 1
ATOM 685 N N . GLU A 1 87 ? -10.892 -2.945 -11.011 1.00 95.31 87 GLU A N 1
ATOM 686 C CA . GLU A 1 87 ? -11.319 -3.546 -12.281 1.00 95.31 87 GLU A CA 1
ATOM 687 C C . GLU A 1 87 ? -11.360 -2.514 -13.408 1.00 95.31 87 GLU A C 1
ATOM 689 O O . GLU A 1 87 ? -10.754 -2.716 -14.459 1.00 95.31 87 GLU A O 1
ATOM 694 N N . SER A 1 88 ? -11.993 -1.365 -13.160 1.00 95.44 88 SER A N 1
ATOM 695 C CA . SER A 1 88 ? -12.078 -0.279 -14.143 1.00 95.44 88 SER A CA 1
ATOM 696 C C . SER A 1 88 ? -10.694 0.250 -14.530 1.00 95.44 88 SER A C 1
ATOM 698 O O . SER A 1 88 ? -10.423 0.484 -15.708 1.00 95.44 88 SER A O 1
ATOM 700 N N . LEU A 1 89 ? -9.800 0.408 -13.547 1.00 91.75 89 LEU A N 1
ATOM 701 C CA . LEU A 1 89 ? -8.424 0.840 -13.783 1.00 91.75 89 LEU A CA 1
ATOM 702 C C . LEU A 1 89 ? -7.638 -0.189 -14.605 1.00 91.75 89 LEU A C 1
ATOM 704 O O . LEU A 1 89 ? -6.938 0.195 -15.538 1.00 91.75 89 LEU A O 1
ATOM 708 N N . ASN A 1 90 ? -7.762 -1.478 -14.285 1.00 91.12 90 ASN A N 1
ATOM 709 C CA . ASN A 1 90 ? -7.078 -2.540 -15.019 1.00 91.12 90 ASN A CA 1
ATOM 710 C C . ASN A 1 90 ? -7.520 -2.575 -16.483 1.00 91.12 90 ASN A C 1
ATOM 712 O O . ASN A 1 90 ? -6.664 -2.538 -17.362 1.00 91.12 90 ASN A O 1
ATOM 716 N N . ASN A 1 91 ? -8.830 -2.525 -16.738 1.00 93.25 91 ASN A N 1
ATOM 717 C CA . ASN A 1 91 ? -9.373 -2.486 -18.096 1.00 93.25 91 ASN A CA 1
ATOM 718 C C . ASN A 1 91 ? -8.822 -1.293 -18.887 1.00 93.25 91 ASN A C 1
ATOM 720 O O . ASN A 1 91 ? -8.399 -1.439 -20.030 1.00 93.25 91 ASN A O 1
ATOM 724 N N . TYR A 1 92 ? -8.777 -0.111 -18.270 1.00 93.88 92 TYR A N 1
ATOM 725 C CA . TYR A 1 92 ? -8.194 1.073 -18.896 1.00 93.88 92 TYR A CA 1
ATOM 726 C C . TYR A 1 92 ? -6.705 0.889 -19.236 1.00 93.88 92 TYR A C 1
ATOM 728 O O . TYR A 1 92 ? -6.276 1.245 -20.333 1.00 93.88 92 TYR A O 1
ATOM 736 N N . LEU A 1 93 ? -5.911 0.334 -18.315 1.00 90.06 93 LEU A N 1
ATOM 737 C CA . LEU A 1 93 ? -4.476 0.114 -18.525 1.00 90.06 93 LEU A CA 1
ATOM 738 C C . LEU A 1 93 ? -4.201 -0.924 -19.618 1.00 90.06 93 LEU A C 1
ATOM 740 O O . LEU A 1 93 ? -3.282 -0.726 -20.416 1.00 90.06 93 LEU A O 1
ATOM 744 N N . ASP A 1 94 ? -5.007 -1.984 -19.675 1.00 90.44 94 ASP A N 1
ATOM 745 C CA . ASP A 1 94 ? -4.901 -3.030 -20.691 1.00 90.44 94 ASP A CA 1
ATOM 746 C C . ASP A 1 94 ? -5.243 -2.465 -22.082 1.00 90.44 94 ASP A C 1
ATOM 748 O O . ASP A 1 94 ? -4.492 -2.675 -23.033 1.00 90.44 94 ASP A O 1
ATOM 752 N N . LEU A 1 95 ? -6.298 -1.644 -22.188 1.00 92.88 95 LEU A N 1
ATOM 753 C CA . LEU A 1 95 ? -6.650 -0.932 -23.426 1.00 92.88 95 LEU A CA 1
ATOM 754 C C . LEU A 1 95 ? -5.577 0.073 -23.859 1.00 92.88 95 LEU A C 1
ATOM 756 O O . LEU A 1 95 ? -5.318 0.237 -25.049 1.00 92.88 95 LEU A O 1
ATOM 760 N N . LYS A 1 96 ? -4.939 0.749 -22.900 1.00 94.62 96 LYS A N 1
ATOM 761 C CA . LYS A 1 96 ? -3.835 1.676 -23.171 1.00 94.62 96 LYS A CA 1
ATOM 762 C C . LYS A 1 96 ? -2.583 0.948 -23.687 1.00 94.62 96 LYS A C 1
ATOM 764 O O . LYS A 1 96 ? -1.717 1.592 -24.275 1.00 94.62 96 LYS A O 1
ATOM 769 N N . GLY A 1 97 ? -2.449 -0.358 -23.435 1.00 90.88 97 GLY A N 1
ATOM 770 C CA . GLY A 1 97 ? -1.294 -1.158 -23.852 1.00 90.88 97 GLY A CA 1
ATOM 771 C C . GLY A 1 97 ? 0.021 -0.750 -23.176 1.00 90.88 97 GLY A C 1
ATOM 772 O O . GLY A 1 97 ? 1.095 -0.935 -23.743 1.00 90.88 97 GLY A O 1
ATOM 773 N N . SER A 1 98 ? -0.037 -0.143 -21.985 1.00 88.12 98 SER A N 1
ATOM 774 C CA . SER A 1 98 ? 1.167 0.282 -21.256 1.00 88.12 98 SER A CA 1
ATOM 775 C C . SER A 1 98 ? 1.826 -0.896 -20.533 1.00 88.12 98 SER A C 1
ATOM 777 O O . SER A 1 98 ? 1.149 -1.673 -19.860 1.00 88.12 98 SER A O 1
ATOM 779 N N . ILE A 1 99 ? 3.156 -1.004 -20.619 1.00 92.06 99 ILE A N 1
ATOM 780 C CA . ILE A 1 99 ? 3.927 -1.946 -19.793 1.00 92.06 99 ILE A CA 1
ATOM 781 C C . ILE A 1 99 ? 3.804 -1.520 -18.328 1.00 92.06 99 ILE A C 1
ATOM 783 O O . ILE A 1 99 ? 4.002 -0.348 -18.013 1.00 92.06 99 ILE A O 1
ATOM 787 N N . ARG A 1 100 ? 3.500 -2.482 -17.450 1.00 90.88 100 ARG A N 1
ATOM 788 C CA . ARG A 1 100 ? 3.379 -2.274 -16.002 1.00 90.88 100 ARG A CA 1
ATOM 789 C C . ARG A 1 100 ? 4.612 -2.801 -15.282 1.00 90.88 100 ARG A C 1
ATOM 791 O O . ARG A 1 100 ? 5.044 -3.924 -15.537 1.00 90.88 100 ARG A O 1
ATOM 798 N N . VAL A 1 101 ? 5.136 -2.017 -14.350 1.00 94.38 101 VAL A N 1
ATOM 799 C CA . VAL A 1 101 ? 6.259 -2.377 -13.487 1.00 94.38 101 VAL A CA 1
ATOM 800 C C . VAL A 1 101 ? 5.811 -2.304 -12.035 1.00 94.38 101 VAL A C 1
ATOM 802 O O . VAL A 1 101 ? 5.432 -1.248 -11.526 1.00 94.38 101 VAL A O 1
ATOM 805 N N . PHE A 1 102 ? 5.894 -3.442 -11.352 1.00 93.88 102 PHE A N 1
ATOM 806 C CA . PHE A 1 102 ? 5.574 -3.560 -9.936 1.00 93.88 102 PHE A CA 1
ATOM 807 C C . PHE A 1 102 ? 6.841 -3.774 -9.115 1.00 93.88 102 PHE A C 1
ATOM 809 O O . PHE A 1 102 ? 7.729 -4.527 -9.515 1.00 93.88 102 PHE A O 1
ATOM 816 N N . CYS A 1 103 ? 6.911 -3.142 -7.947 1.00 93.88 103 CYS A N 1
ATOM 817 C CA . CYS A 1 103 ? 7.987 -3.354 -6.984 1.00 93.88 103 CYS A CA 1
ATOM 818 C C . CYS A 1 103 ? 7.442 -4.088 -5.758 1.00 93.88 103 CYS A C 1
ATOM 820 O O . CYS A 1 103 ? 6.368 -3.747 -5.271 1.00 93.88 103 CYS A O 1
ATOM 822 N N . ARG A 1 104 ? 8.175 -5.077 -5.237 1.00 92.44 104 ARG A N 1
ATOM 823 C CA . ARG A 1 104 ? 7.823 -5.768 -3.994 1.00 92.44 104 ARG A CA 1
ATOM 824 C C . ARG A 1 104 ? 8.990 -5.763 -3.023 1.00 92.44 104 ARG A C 1
ATOM 826 O O . ARG A 1 104 ? 10.038 -6.342 -3.298 1.00 92.44 104 ARG A O 1
ATOM 833 N N . MET A 1 105 ? 8.776 -5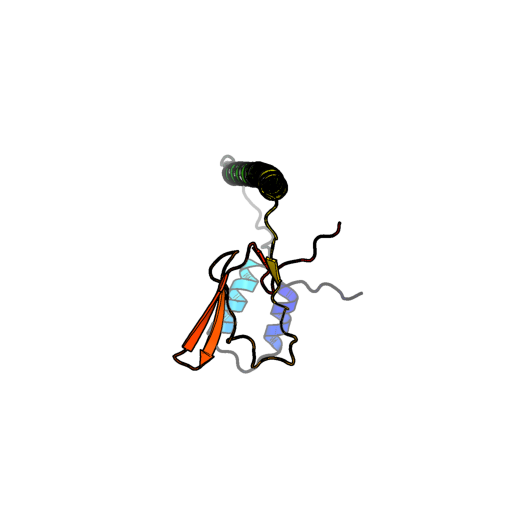.138 -1.876 1.00 90.00 105 MET A N 1
ATOM 834 C CA . MET A 1 105 ? 9.705 -5.126 -0.760 1.00 90.00 105 MET A CA 1
ATOM 835 C C . MET A 1 105 ? 9.539 -6.419 0.037 1.00 90.00 105 MET A C 1
ATOM 837 O O . MET A 1 105 ? 8.444 -6.766 0.477 1.00 90.00 105 MET A O 1
ATOM 841 N N . ARG A 1 106 ? 10.633 -7.162 0.204 1.00 87.94 106 ARG A N 1
ATOM 842 C CA . ARG A 1 106 ? 10.642 -8.390 1.001 1.00 87.94 106 ARG A CA 1
ATOM 843 C C . ARG A 1 106 ? 10.634 -8.030 2.499 1.00 87.94 106 ARG A C 1
ATOM 845 O O . ARG A 1 106 ? 11.400 -7.150 2.890 1.00 87.94 106 ARG A O 1
ATOM 852 N N . PRO A 1 107 ? 9.840 -8.718 3.341 1.00 86.19 107 PRO A N 1
ATOM 853 C CA . PRO A 1 107 ? 9.988 -8.626 4.789 1.00 86.19 107 PRO A CA 1
ATOM 854 C C . PRO A 1 107 ? 11.382 -9.067 5.245 1.00 86.19 107 PRO A C 1
ATOM 856 O O . PRO A 1 107 ? 11.895 -10.089 4.784 1.00 86.19 107 PRO A O 1
ATOM 859 N N . PHE A 1 108 ? 11.981 -8.304 6.158 1.00 79.38 108 PHE A N 1
ATOM 860 C CA . PHE A 1 108 ? 13.282 -8.628 6.742 1.00 79.38 108 PHE A CA 1
ATOM 861 C C . PHE A 1 108 ? 13.167 -9.847 7.657 1.00 79.38 108 PHE A C 1
ATOM 863 O O . PHE A 1 108 ? 12.206 -9.964 8.421 1.00 79.38 108 PHE A O 1
ATOM 870 N N . ASN A 1 109 ? 14.148 -10.748 7.593 1.00 75.81 109 ASN A N 1
ATOM 871 C CA . ASN A 1 109 ? 14.244 -11.825 8.576 1.00 75.81 109 ASN A CA 1
ATOM 872 C C . ASN A 1 109 ? 14.810 -11.280 9.901 1.00 75.81 109 ASN A C 1
ATOM 874 O O . ASN A 1 109 ? 15.530 -10.282 9.907 1.00 75.81 109 ASN A O 1
ATOM 878 N N . HIS A 1 110 ? 14.535 -11.943 11.027 1.00 68.88 110 HIS A N 1
ATOM 879 C CA . HIS A 1 110 ? 15.001 -11.501 12.352 1.00 68.88 110 HIS A CA 1
ATOM 880 C C . HIS A 1 110 ? 16.532 -11.371 12.464 1.00 68.88 110 HIS A C 1
ATOM 882 O O . HIS A 1 110 ? 17.022 -10.592 13.279 1.00 68.88 110 HIS A O 1
ATOM 888 N N . GLU A 1 111 ? 17.286 -12.071 11.614 1.00 70.62 111 GLU A N 1
ATOM 889 C CA . GLU A 1 111 ? 18.752 -12.006 11.573 1.00 70.62 111 GLU A CA 1
ATOM 890 C C . GLU A 1 111 ? 19.303 -10.833 10.733 1.00 70.62 111 GLU A C 1
ATOM 892 O O . GLU A 1 111 ? 20.490 -10.527 10.787 1.00 70.62 111 GLU A O 1
ATOM 897 N N . GLU A 1 112 ? 18.449 -10.111 9.999 1.00 65.88 112 GLU A N 1
ATOM 898 C CA . GLU A 1 112 ? 18.822 -9.048 9.046 1.00 65.88 112 GLU A CA 1
ATOM 899 C C . GLU A 1 112 ? 18.585 -7.627 9.614 1.00 65.88 112 GLU A C 1
ATOM 901 O O . GLU A 1 112 ? 18.274 -6.682 8.886 1.00 65.88 112 GLU A O 1
ATOM 906 N N . SER A 1 113 ? 18.742 -7.456 10.933 1.00 59.88 113 SER A N 1
ATOM 907 C CA . SER A 1 113 ? 18.352 -6.256 11.710 1.00 59.88 113 SER A CA 1
ATOM 908 C C . SER A 1 113 ? 18.929 -4.914 11.205 1.00 59.88 113 SER A C 1
ATOM 910 O O . SER A 1 113 ? 18.356 -3.846 11.435 1.00 59.88 113 SER A O 1
ATOM 912 N N . TYR A 1 114 ? 20.043 -4.936 10.470 1.00 55.78 114 TYR A N 1
ATOM 913 C CA . TYR A 1 114 ? 20.759 -3.724 10.058 1.00 55.78 114 TYR A CA 1
ATOM 914 C C . TYR A 1 114 ? 20.229 -3.054 8.777 1.00 55.78 114 TYR A C 1
ATOM 916 O O . TYR A 1 114 ? 20.521 -1.879 8.557 1.00 55.78 114 TYR A O 1
ATOM 924 N N . SER A 1 115 ? 19.429 -3.735 7.946 1.00 56.78 115 SER A N 1
ATOM 925 C CA . SER A 1 115 ? 18.996 -3.191 6.642 1.00 56.78 115 SER A CA 1
ATOM 926 C C . SER A 1 115 ? 17.626 -2.496 6.664 1.00 56.78 115 SER A C 1
ATOM 928 O O . SER A 1 115 ? 17.249 -1.850 5.681 1.00 56.78 115 SER A O 1
ATOM 930 N N . SER A 1 116 ? 16.878 -2.588 7.767 1.00 57.12 116 SER A N 1
ATOM 931 C CA . SER A 1 116 ? 15.464 -2.183 7.822 1.00 57.12 116 SER A CA 1
ATOM 932 C C . SER A 1 116 ? 15.206 -0.676 7.714 1.00 57.12 116 SER A C 1
ATOM 934 O O . SER A 1 116 ? 14.063 -0.269 7.546 1.00 57.12 116 SER A O 1
ATOM 936 N N . ARG A 1 117 ? 16.237 0.179 7.807 1.00 62.50 117 ARG A N 1
ATOM 937 C CA . ARG A 1 117 ? 16.079 1.653 7.827 1.00 62.50 117 ARG A CA 1
ATOM 938 C C . ARG A 1 117 ? 16.431 2.345 6.514 1.00 62.50 117 ARG A C 1
ATOM 940 O O . ARG A 1 117 ? 16.387 3.571 6.432 1.00 62.50 117 ARG A O 1
ATOM 947 N N . THR A 1 118 ? 16.810 1.576 5.504 1.00 79.19 118 THR A N 1
ATOM 948 C CA . THR A 1 118 ? 17.372 2.123 4.267 1.00 79.19 118 THR A CA 1
ATOM 949 C C . THR A 1 118 ? 16.301 2.319 3.198 1.00 79.19 118 THR A C 1
ATOM 951 O O . THR A 1 118 ? 16.473 3.165 2.329 1.00 79.19 118 THR A O 1
ATOM 954 N N . MET A 1 119 ? 15.189 1.582 3.257 1.00 84.62 119 MET A N 1
ATOM 955 C CA . MET A 1 119 ? 14.128 1.637 2.251 1.00 84.62 119 MET A CA 1
ATOM 956 C C . MET A 1 119 ? 12.768 1.905 2.892 1.00 84.62 119 MET A C 1
ATOM 958 O O . MET A 1 119 ? 12.413 1.253 3.870 1.00 84.62 119 MET A O 1
ATOM 962 N N . PHE A 1 120 ? 12.004 2.842 2.336 1.00 87.00 120 PHE A N 1
ATOM 963 C CA . PHE A 1 120 ? 10.653 3.162 2.797 1.00 87.00 120 PHE A CA 1
ATOM 964 C C . PHE A 1 120 ? 9.759 3.609 1.638 1.00 87.00 120 PHE A C 1
ATOM 966 O O . PHE A 1 120 ? 10.243 4.017 0.580 1.00 87.00 120 PHE A O 1
ATOM 973 N N . THR A 1 121 ? 8.450 3.542 1.844 1.00 89.81 121 THR A N 1
ATOM 974 C CA . THR A 1 121 ? 7.424 4.011 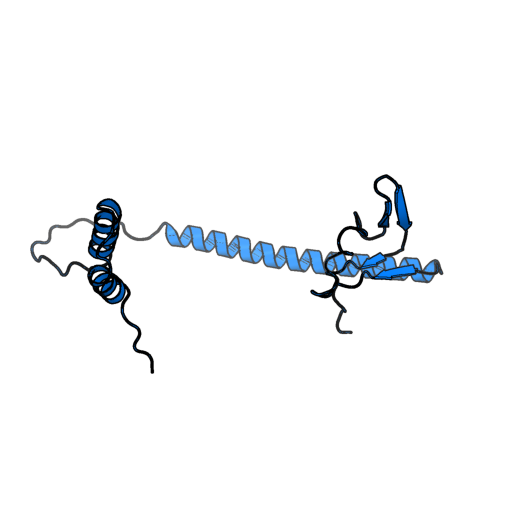0.908 1.00 89.81 121 THR A CA 1
ATOM 975 C C . THR A 1 121 ? 6.614 5.116 1.578 1.00 89.81 121 THR A C 1
ATOM 977 O O . THR A 1 121 ? 6.400 5.088 2.788 1.00 89.81 121 THR A O 1
ATOM 980 N N . LEU A 1 122 ? 6.203 6.122 0.806 1.00 85.25 122 LEU A N 1
ATOM 981 C CA . LEU A 1 122 ? 5.260 7.155 1.269 1.00 85.25 122 LEU A CA 1
ATOM 982 C C . LEU A 1 122 ? 3.858 6.928 0.691 1.00 85.25 122 LEU A C 1
ATOM 984 O O . LEU A 1 122 ? 2.858 7.317 1.285 1.00 85.25 122 LEU A O 1
ATOM 988 N N . ASP A 1 123 ? 3.801 6.292 -0.474 1.00 88.62 123 ASP A N 1
ATOM 989 C CA . ASP A 1 123 ? 2.583 5.975 -1.196 1.00 88.62 123 ASP A CA 1
ATOM 990 C C . ASP A 1 123 ? 2.739 4.632 -1.923 1.00 88.62 123 ASP A C 1
ATOM 992 O O . ASP A 1 123 ? 3.771 3.964 -1.849 1.00 88.62 123 ASP A O 1
ATOM 996 N N . GLU A 1 124 ? 1.696 4.240 -2.645 1.00 89.56 124 GLU A N 1
ATOM 997 C CA . GLU A 1 124 ? 1.622 2.953 -3.330 1.00 89.56 124 GLU A CA 1
ATOM 998 C C . GLU A 1 124 ? 2.412 2.890 -4.649 1.00 89.56 124 GLU A C 1
ATOM 1000 O O . GLU A 1 124 ? 2.309 1.896 -5.360 1.00 89.56 124 GLU A O 1
ATOM 1005 N N . SER A 1 125 ? 3.164 3.929 -5.015 1.00 92.94 125 SER A N 1
ATOM 1006 C CA . SER A 1 125 ? 3.864 4.057 -6.303 1.00 92.94 125 SER A CA 1
ATOM 1007 C C . SER A 1 125 ? 5.344 4.428 -6.171 1.00 92.94 125 SER A C 1
ATOM 1009 O O . SER A 1 125 ? 6.105 4.235 -7.118 1.00 92.94 125 SER A O 1
ATOM 1011 N N . ASN A 1 126 ? 5.777 4.935 -5.016 1.00 94.25 126 ASN A N 1
ATOM 1012 C CA . ASN A 1 126 ? 7.126 5.449 -4.804 1.00 94.25 126 ASN A CA 1
ATOM 1013 C C . ASN A 1 126 ? 7.891 4.657 -3.739 1.00 94.25 126 ASN A C 1
ATOM 1015 O O . ASN A 1 126 ? 7.446 4.515 -2.600 1.00 94.25 126 ASN A O 1
ATOM 1019 N N . VAL A 1 127 ? 9.099 4.219 -4.103 1.00 93.81 127 VAL A N 1
ATOM 1020 C CA . VAL A 1 127 ? 10.094 3.644 -3.188 1.00 93.81 127 VAL A CA 1
ATOM 1021 C C . VAL A 1 127 ? 11.232 4.634 -2.997 1.00 93.81 127 VAL A C 1
ATOM 1023 O O . VAL A 1 127 ? 11.811 5.123 -3.969 1.00 93.81 127 VAL A O 1
ATOM 1026 N N . PHE A 1 128 ? 11.602 4.873 -1.744 1.00 92.25 128 PHE A N 1
ATOM 1027 C CA . PHE A 1 128 ? 12.745 5.689 -1.365 1.00 92.25 128 PHE A CA 1
ATOM 1028 C C . PHE A 1 128 ? 13.847 4.807 -0.791 1.00 92.25 128 PHE A C 1
ATOM 1030 O O . PHE A 1 128 ? 13.608 4.032 0.130 1.00 92.25 128 PHE A O 1
ATOM 1037 N N . LEU A 1 129 ? 15.059 4.946 -1.325 1.00 90.62 129 LEU A N 1
ATOM 1038 C CA . LEU A 1 129 ? 16.260 4.256 -0.865 1.00 90.62 129 LEU A CA 1
ATOM 1039 C C . LEU A 1 129 ? 17.285 5.279 -0.366 1.00 90.62 129 LEU A C 1
ATOM 1041 O O . LEU A 1 129 ? 17.821 6.068 -1.149 1.00 90.62 129 LEU A O 1
ATOM 1045 N N . LYS A 1 130 ? 17.585 5.254 0.930 1.00 89.69 130 LYS A N 1
ATOM 1046 C CA . LYS A 1 130 ? 18.621 6.061 1.576 1.00 89.69 130 LYS A CA 1
ATOM 1047 C C . LYS A 1 130 ? 19.997 5.453 1.298 1.00 89.69 130 LYS A C 1
ATOM 1049 O O . LYS A 1 130 ? 20.406 4.501 1.939 1.00 89.69 130 LYS A O 1
ATOM 1054 N N . VAL A 1 131 ? 20.727 5.990 0.329 1.00 85.44 131 VAL A N 1
ATOM 1055 C CA . VAL A 1 131 ? 22.048 5.470 -0.075 1.00 85.44 131 VAL A CA 1
ATOM 1056 C C . VAL A 1 131 ? 23.166 5.985 0.840 1.00 85.44 131 VAL A C 1
ATOM 1058 O O . VAL A 1 131 ? 24.162 5.303 1.043 1.00 85.44 131 VAL A O 1
ATOM 1061 N N . ALA A 1 132 ? 23.005 7.189 1.389 1.00 84.12 132 ALA A N 1
ATOM 1062 C CA . ALA A 1 132 ? 23.902 7.794 2.374 1.00 84.12 132 ALA A CA 1
ATOM 1063 C C . ALA A 1 132 ? 23.088 8.691 3.320 1.00 84.12 132 ALA A C 1
ATOM 1065 O O . ALA A 1 132 ? 21.906 8.931 3.069 1.00 84.12 132 ALA A O 1
ATOM 1066 N N . GLU A 1 133 ? 23.697 9.227 4.381 1.00 80.69 133 GLU A N 1
ATOM 1067 C CA . GLU A 1 133 ? 23.000 10.090 5.354 1.00 80.69 133 GLU A CA 1
ATOM 1068 C C . GLU A 1 133 ? 22.220 11.240 4.712 1.00 80.69 133 GLU A C 1
ATOM 1070 O O . GLU A 1 133 ? 21.094 11.509 5.125 1.00 80.69 133 GLU A O 1
ATOM 1075 N N . THR A 1 134 ? 22.775 11.838 3.658 1.00 84.06 134 THR A N 1
ATOM 1076 C CA . THR A 1 134 ? 22.205 12.986 2.941 1.00 84.06 134 THR A CA 1
ATOM 1077 C C . THR A 1 134 ? 21.654 12.643 1.556 1.00 84.06 134 THR A C 1
ATOM 1079 O O . THR A 1 134 ? 21.148 13.524 0.863 1.00 84.06 134 THR A O 1
ATOM 1082 N N . LYS A 1 135 ? 21.746 11.379 1.115 1.00 88.81 135 LYS A N 1
ATOM 1083 C CA . LYS A 1 135 ? 21.400 10.982 -0.256 1.00 88.81 135 LYS A CA 1
ATOM 1084 C C . LYS A 1 135 ? 20.298 9.935 -0.275 1.00 88.81 135 LYS A C 1
ATOM 1086 O O . LYS A 1 135 ? 20.530 8.776 0.067 1.00 88.81 135 LYS A O 1
ATOM 1091 N N . THR A 1 136 ? 19.147 10.329 -0.805 1.00 91.06 136 THR A N 1
ATOM 1092 C CA . THR A 1 136 ? 17.991 9.455 -1.019 1.00 91.06 136 THR A CA 1
ATOM 1093 C C . THR A 1 136 ? 17.674 9.369 -2.506 1.00 91.06 136 THR A C 1
ATOM 1095 O O . THR A 1 136 ? 17.656 10.379 -3.205 1.00 91.06 136 THR A O 1
ATOM 1098 N N . LYS A 1 137 ? 17.447 8.155 -3.008 1.00 92.25 137 LYS A N 1
ATOM 1099 C CA . LYS A 1 137 ? 16.970 7.897 -4.370 1.00 92.25 137 LYS A CA 1
ATOM 1100 C C . LYS A 1 137 ? 15.488 7.552 -4.332 1.00 92.25 137 LYS A C 1
ATOM 1102 O O . LYS A 1 137 ? 15.084 6.735 -3.513 1.00 92.25 137 LYS A O 1
ATOM 1107 N N . GLN A 1 138 ? 14.715 8.143 -5.236 1.00 93.88 138 GLN A N 1
ATOM 1108 C CA . GLN A 1 138 ? 13.306 7.823 -5.442 1.00 93.88 138 GLN A CA 1
ATOM 1109 C C . GLN A 1 138 ? 13.147 7.006 -6.723 1.00 93.88 138 GLN A C 1
ATOM 1111 O O . GLN A 1 138 ? 13.726 7.341 -7.757 1.00 93.88 138 GLN A O 1
ATOM 1116 N N . TYR A 1 139 ? 12.339 5.957 -6.646 1.00 94.12 139 TYR A N 1
ATOM 1117 C CA . TYR A 1 139 ? 11.963 5.110 -7.767 1.00 94.12 139 TYR A CA 1
ATOM 1118 C C . TYR A 1 139 ? 10.443 5.060 -7.860 1.00 94.12 139 TYR A C 1
ATOM 1120 O O . TYR A 1 139 ? 9.775 4.854 -6.847 1.00 94.12 139 TYR A O 1
ATOM 1128 N N . LYS A 1 140 ? 9.914 5.250 -9.070 1.00 94.62 140 LYS A N 1
ATOM 1129 C CA . LYS A 1 140 ? 8.476 5.265 -9.340 1.00 94.62 140 LYS A CA 1
ATOM 1130 C C . LYS A 1 140 ? 8.063 4.007 -10.098 1.00 94.62 140 LYS A C 1
ATOM 1132 O O . LYS A 1 140 ? 8.705 3.639 -11.078 1.00 94.62 140 LYS A O 1
ATOM 1137 N N . PHE A 1 141 ? 6.976 3.402 -9.648 1.00 94.56 141 PHE A N 1
ATOM 1138 C CA . PHE A 1 141 ? 6.390 2.168 -10.154 1.00 94.56 141 PHE A CA 1
ATOM 1139 C C . PHE A 1 141 ? 4.877 2.335 -10.321 1.00 94.56 141 PHE A C 1
ATOM 1141 O O . PHE A 1 141 ? 4.290 3.279 -9.791 1.00 94.56 141 PHE A O 1
ATOM 1148 N N . ASP A 1 142 ? 4.233 1.405 -11.025 1.00 92.31 142 ASP A N 1
ATOM 1149 C CA . ASP A 1 142 ? 2.770 1.375 -11.135 1.00 92.31 142 ASP A CA 1
ATOM 1150 C C . ASP A 1 142 ? 2.114 0.958 -9.813 1.00 92.31 142 ASP A C 1
ATOM 1152 O O . ASP A 1 142 ? 1.059 1.471 -9.442 1.00 92.31 142 ASP A O 1
ATOM 1156 N N . LYS A 1 143 ? 2.755 0.034 -9.087 1.00 91.81 143 LYS A N 1
ATOM 1157 C CA . LYS A 1 143 ? 2.387 -0.364 -7.725 1.00 91.81 143 LYS A CA 1
ATOM 1158 C C . LYS A 1 143 ? 3.619 -0.832 -6.959 1.00 91.81 143 LYS A C 1
ATOM 1160 O O . LYS A 1 143 ? 4.458 -1.563 -7.492 1.00 91.81 143 LYS A O 1
ATOM 1165 N N . VAL A 1 144 ? 3.685 -0.455 -5.693 1.00 94.06 144 VAL A N 1
ATOM 1166 C CA . VAL A 1 144 ? 4.660 -0.922 -4.717 1.00 94.06 144 VAL A CA 1
ATOM 1167 C C . VAL A 1 144 ? 3.940 -1.748 -3.656 1.00 94.06 144 VAL A C 1
ATOM 1169 O O . VAL A 1 144 ? 2.941 -1.310 -3.087 1.00 94.06 144 VAL A O 1
ATOM 1172 N N . PHE A 1 145 ? 4.456 -2.946 -3.401 1.00 92.38 145 PHE A N 1
ATOM 1173 C CA . PHE A 1 145 ? 4.052 -3.832 -2.318 1.00 92.38 145 PHE A CA 1
ATOM 1174 C C . PHE A 1 145 ? 5.081 -3.715 -1.198 1.00 92.38 145 PHE A C 1
ATOM 1176 O O . PHE A 1 145 ? 6.251 -4.047 -1.393 1.00 92.38 145 PHE A O 1
ATOM 1183 N N . ASP A 1 146 ? 4.653 -3.208 -0.050 1.00 89.31 146 ASP A N 1
ATOM 1184 C CA . ASP A 1 146 ? 5.491 -3.065 1.136 1.00 89.31 146 ASP A CA 1
ATOM 1185 C C . ASP A 1 146 ? 5.766 -4.431 1.812 1.00 89.31 146 ASP A C 1
ATOM 1187 O O . ASP A 1 146 ? 5.184 -5.452 1.428 1.00 89.31 146 ASP A O 1
ATOM 1191 N N . PRO A 1 147 ? 6.636 -4.485 2.835 1.00 88.75 147 PRO A N 1
ATOM 1192 C CA . PRO A 1 147 ? 6.884 -5.713 3.590 1.00 88.75 147 PRO A CA 1
ATOM 1193 C C . PRO A 1 147 ? 5.641 -6.342 4.240 1.00 88.75 147 PRO A C 1
ATOM 1195 O O . PRO A 1 147 ? 5.648 -7.533 4.529 1.00 88.75 147 PRO A O 1
ATOM 1198 N N . CYS A 1 148 ? 4.581 -5.570 4.482 1.00 87.56 148 CYS A N 1
ATOM 1199 C CA . CYS A 1 148 ? 3.339 -6.046 5.094 1.00 87.56 148 CYS A CA 1
ATOM 1200 C C . CYS A 1 148 ? 2.345 -6.594 4.058 1.00 87.56 148 CYS A C 1
ATOM 1202 O O . CYS A 1 148 ? 1.311 -7.161 4.418 1.00 87.56 148 CYS A O 1
ATOM 1204 N N . SER A 1 149 ? 2.646 -6.440 2.770 1.00 89.69 149 SER A N 1
ATOM 1205 C CA . SER A 1 149 ? 1.774 -6.843 1.678 1.00 89.69 149 SER A CA 1
ATOM 1206 C C . SER A 1 149 ? 1.709 -8.364 1.556 1.00 89.69 149 SER A C 1
ATOM 1208 O O . SER A 1 149 ? 2.721 -9.064 1.437 1.00 89.69 149 SER A O 1
ATOM 1210 N N . THR A 1 150 ? 0.488 -8.890 1.543 1.00 88.56 150 THR A N 1
ATOM 1211 C CA . THR A 1 150 ? 0.229 -10.327 1.463 1.00 88.56 150 THR A CA 1
ATOM 1212 C C . THR A 1 150 ? 0.307 -10.837 0.024 1.00 88.56 150 THR A C 1
ATOM 1214 O O . THR A 1 150 ? 0.060 -10.112 -0.941 1.00 88.56 150 THR A O 1
ATOM 1217 N N . GLN A 1 151 ? 0.647 -12.118 -0.135 1.00 84.69 151 GLN A N 1
ATOM 1218 C CA . GLN A 1 151 ? 0.367 -12.822 -1.387 1.00 84.69 151 GLN A CA 1
ATOM 1219 C C . GLN A 1 151 ? -1.111 -13.185 -1.354 1.00 84.69 151 GLN A C 1
ATOM 1221 O O . GLN A 1 151 ? -1.522 -13.950 -0.484 1.00 84.69 151 GLN A O 1
ATOM 1226 N N . GLY A 1 152 ? -1.919 -12.599 -2.236 1.00 74.81 152 GLY A N 1
ATOM 1227 C CA . GLY A 1 152 ? -3.295 -13.056 -2.406 1.00 74.81 152 GLY A CA 1
ATOM 1228 C C . GLY A 1 152 ? -3.304 -14.537 -2.789 1.00 74.81 152 GLY A C 1
ATOM 1229 O O . GLY A 1 152 ? -2.485 -14.965 -3.601 1.00 74.81 152 GLY A O 1
ATOM 1230 N N . ILE A 1 153 ? -4.206 -15.314 -2.191 1.00 45.88 153 ILE A N 1
ATOM 1231 C CA . ILE A 1 153 ? -4.552 -16.653 -2.681 1.00 45.88 153 ILE A CA 1
ATOM 1232 C C . ILE A 1 153 ? -5.392 -16.418 -3.942 1.00 45.88 153 ILE A C 1
ATOM 1234 O O . ILE A 1 153 ? -6.373 -15.675 -3.866 1.00 45.88 153 ILE A O 1
ATOM 1238 N N . SER A 1 154 ? -4.950 -16.942 -5.091 1.00 35.81 154 SER A N 1
ATOM 1239 C CA . SER A 1 154 ? -5.689 -16.831 -6.359 1.00 35.81 154 SER A CA 1
ATOM 1240 C C . SER A 1 154 ? -6.972 -17.642 -6.327 1.00 35.81 154 SER A C 1
ATOM 1242 O O . SER A 1 154 ? -6.872 -18.802 -5.862 1.00 35.81 154 SER A O 1
#

Foldseek 3Di:
DDDDDDPLRVLVVVVVPDPDDDPVVVVVSVVVSVVPDPDDDDDDDDDDDDDPDDDDPVVVVVVVVVVVVVVVVVVVVVVVVVVVVVVVVVVVCVVVVDDFDEAEDAADDPVRVPLPPQWDDPDQFWIWGNPDPPDIDIDGGPGYHYNVRDDDDD

Secondary structure (DSSP, 8-state):
------HHHHHHHHHTT-TT--HHHHHHHHHHHHHHS-----------------SHHHHHHHHHHHHHHHHHHHHHHHHHHHHHHHHHHHHHHHHHTPPP-EEEPPPPPTT-TTSTTSEEESSSSEEEEEEETTEEEEEE-SEEE-TT------

Nearest PDB structures (foldseek):
  3h4s-assembly1_A  TM=8.307E-01  e=3.294E-04  Arabidopsis thaliana
  4frz-assembly1_B  TM=8.167E-01  e=3.757E-04  Arabidopsis thaliana
  4frz-assembly1_A  TM=8.227E-01  e=3.518E-04  Arabidopsis thaliana
  1sdm-assembly1_A  TM=8.385E-01  e=2.366E-03  Solanum tuberosum
  3cob-assembly1_A  TM=8.479E-01  e=2.526E-03  unclassified

pLDDT: mean 78.04, std 19.02, range [27.47, 97.81]